Protein AF-I8U118-F1 (afdb_monomer)

Structure (mmCIF, N/CA/C/O backbone):
data_AF-I8U118-F1
#
_entry.id   AF-I8U118-F1
#
loop_
_atom_site.group_PDB
_atom_site.id
_atom_site.type_symbol
_atom_site.label_atom_id
_atom_site.label_alt_id
_atom_site.label_comp_id
_atom_site.label_asym_id
_atom_site.label_entity_id
_atom_site.label_seq_id
_atom_site.pdbx_PDB_ins_code
_atom_site.Cartn_x
_atom_site.Cartn_y
_atom_site.Cartn_z
_atom_site.occupancy
_atom_site.B_iso_or_equiv
_atom_site.auth_seq_id
_atom_site.auth_comp_id
_atom_site.auth_asym_id
_atom_site.auth_atom_id
_atom_site.pdbx_PDB_model_num
ATOM 1 N N . MET A 1 1 ? -3.077 13.042 4.392 1.00 45.12 1 MET A N 1
ATOM 2 C CA . MET A 1 1 ? -2.315 12.259 3.397 1.00 45.12 1 MET A CA 1
ATOM 3 C C . MET A 1 1 ? -0.874 12.196 3.869 1.00 45.12 1 MET A C 1
ATOM 5 O O . MET A 1 1 ? -0.201 13.216 3.841 1.00 45.12 1 MET A O 1
ATOM 9 N N . GLY A 1 2 ? -0.443 11.064 4.420 1.00 57.44 2 GLY A N 1
ATOM 10 C CA . GLY A 1 2 ? 0.927 10.884 4.897 1.00 57.44 2 GLY A CA 1
ATOM 11 C C . GLY A 1 2 ? 1.599 9.801 4.074 1.00 57.44 2 GLY A C 1
ATOM 12 O O . GLY A 1 2 ? 1.037 8.720 3.918 1.00 57.44 2 GLY A O 1
ATOM 13 N N . THR A 1 3 ? 2.769 10.101 3.525 1.00 63.59 3 THR A N 1
ATOM 14 C CA . THR A 1 3 ? 3.608 9.109 2.861 1.00 63.59 3 THR A CA 1
ATOM 15 C C . THR A 1 3 ? 4.250 8.244 3.936 1.00 63.59 3 THR A C 1
ATOM 17 O O . THR A 1 3 ? 5.005 8.745 4.765 1.00 63.59 3 THR A O 1
ATOM 20 N N . VAL A 1 4 ? 3.921 6.958 3.960 1.00 72.69 4 VAL A N 1
ATOM 21 C CA . VAL A 1 4 ? 4.380 6.049 5.011 1.00 72.69 4 VAL A CA 1
ATOM 22 C C . VAL A 1 4 ? 5.555 5.228 4.498 1.00 72.69 4 VAL A C 1
ATOM 24 O O . VAL A 1 4 ? 5.412 4.532 3.497 1.00 72.69 4 VAL A O 1
ATOM 27 N N . LEU A 1 5 ? 6.703 5.272 5.178 1.00 71.81 5 LEU A N 1
ATOM 28 C CA . LEU A 1 5 ? 7.846 4.392 4.877 1.00 71.81 5 LEU A CA 1
ATOM 29 C C . LEU A 1 5 ? 7.912 3.163 5.797 1.00 71.81 5 LEU A C 1
ATOM 31 O O . LEU A 1 5 ? 8.350 2.091 5.371 1.00 71.81 5 LEU A O 1
ATOM 35 N N . ASP A 1 6 ? 7.424 3.302 7.029 1.00 79.69 6 ASP A N 1
ATOM 36 C CA . ASP A 1 6 ? 7.619 2.324 8.099 1.00 79.69 6 ASP A CA 1
ATOM 37 C C . ASP A 1 6 ? 6.297 1.705 8.574 1.00 79.69 6 ASP A C 1
ATOM 39 O O . ASP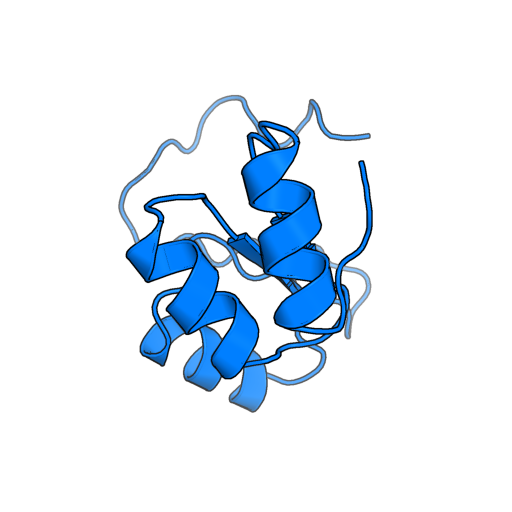 A 1 6 ? 5.268 2.388 8.598 1.00 79.69 6 ASP A O 1
ATOM 43 N N . PRO A 1 7 ? 6.293 0.428 9.004 1.00 79.25 7 PRO A N 1
ATOM 44 C CA . PRO A 1 7 ? 5.088 -0.251 9.493 1.00 79.25 7 PRO A CA 1
ATOM 45 C C . PRO A 1 7 ? 4.512 0.391 10.760 1.00 79.25 7 PRO A C 1
ATOM 47 O O . PRO A 1 7 ? 3.295 0.405 10.932 1.00 79.25 7 PRO A O 1
ATOM 50 N N . GLU A 1 8 ? 5.357 0.976 11.609 1.00 83.44 8 G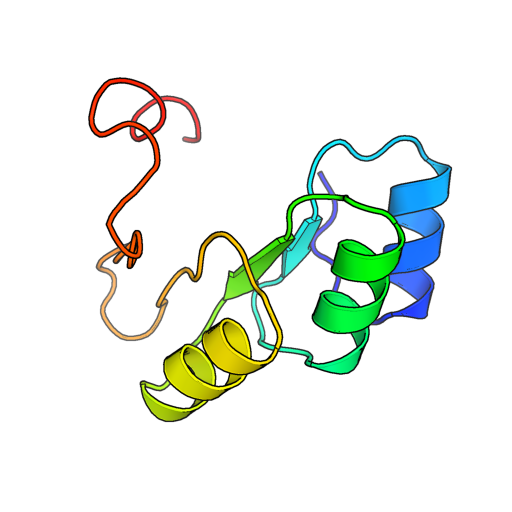LU A N 1
ATOM 51 C CA . GLU A 1 8 ? 4.910 1.700 12.804 1.00 83.44 8 GLU A CA 1
ATOM 52 C C . GLU A 1 8 ? 4.113 2.951 12.423 1.00 83.44 8 GLU A C 1
ATOM 54 O O . GLU A 1 8 ? 2.993 3.161 12.891 1.00 83.44 8 GLU A O 1
ATOM 59 N N . THR A 1 9 ? 4.637 3.736 11.481 1.00 83.00 9 THR A N 1
ATOM 60 C CA . THR A 1 9 ? 3.947 4.908 10.935 1.00 83.00 9 THR A CA 1
ATOM 61 C C . THR A 1 9 ? 2.681 4.499 10.175 1.00 83.00 9 THR A C 1
ATOM 63 O O . THR A 1 9 ? 1.666 5.189 10.264 1.00 83.00 9 THR A O 1
ATOM 66 N N . ALA A 1 10 ? 2.693 3.342 9.496 1.00 82.44 10 ALA A N 1
ATOM 67 C CA . ALA A 1 10 ? 1.509 2.777 8.845 1.00 82.44 10 ALA A CA 1
ATOM 68 C C . ALA A 1 10 ? 0.410 2.502 9.866 1.00 82.44 10 ALA A C 1
ATOM 70 O O . ALA A 1 10 ? -0.734 2.893 9.669 1.00 82.44 10 ALA A O 1
ATOM 71 N N . ARG A 1 11 ? 0.763 1.881 10.993 1.00 83.94 11 ARG A N 1
ATOM 72 C CA . ARG A 1 11 ? -0.181 1.580 12.065 1.00 83.94 11 ARG A CA 1
ATOM 73 C C . ARG A 1 11 ? -0.780 2.850 12.669 1.00 83.94 11 ARG A C 1
ATOM 75 O O . ARG A 1 11 ? -1.982 2.882 12.902 1.00 83.94 11 ARG A O 1
ATOM 82 N N . ILE A 1 12 ? 0.018 3.895 12.885 1.00 86.19 12 ILE A N 1
ATOM 83 C CA . ILE A 1 12 ? -0.482 5.190 13.378 1.00 86.19 12 ILE A CA 1
ATOM 84 C C . ILE A 1 12 ? -1.447 5.821 12.365 1.00 86.19 12 ILE A C 1
ATOM 86 O O . ILE A 1 12 ? -2.500 6.325 12.755 1.00 86.19 12 ILE A O 1
ATOM 90 N N . ALA A 1 13 ? -1.129 5.753 11.069 1.00 83.44 13 ALA A N 1
ATOM 91 C CA . ALA A 1 13 ? -2.012 6.245 10.015 1.00 83.44 13 ALA A CA 1
ATOM 92 C C . ALA A 1 13 ? -3.347 5.483 9.992 1.00 83.44 13 ALA A C 1
ATOM 94 O O . ALA A 1 13 ? -4.405 6.102 9.943 1.00 83.44 13 ALA A O 1
ATOM 95 N N . ILE A 1 14 ? -3.306 4.156 10.112 1.00 85.25 14 ILE A N 1
ATOM 96 C CA . ILE A 1 14 ? -4.492 3.294 10.196 1.00 85.25 14 ILE A CA 1
ATOM 97 C C . ILE A 1 14 ? -5.347 3.640 11.422 1.00 85.25 14 ILE A C 1
ATOM 99 O O . ILE A 1 14 ? -6.559 3.769 11.305 1.00 85.25 14 ILE A O 1
ATOM 103 N N . LEU A 1 15 ? -4.720 3.838 12.585 1.00 85.56 15 LEU A N 1
ATOM 104 C CA . LEU A 1 15 ? -5.411 4.254 13.813 1.00 85.56 15 LEU A CA 1
ATOM 105 C C . LEU A 1 15 ? -6.008 5.666 13.720 1.00 85.56 15 LEU A C 1
ATOM 107 O O . LEU A 1 15 ? -6.890 6.001 14.501 1.00 85.56 15 LEU A O 1
ATOM 111 N N . SER A 1 16 ? -5.532 6.479 12.777 1.00 85.50 16 SER A N 1
ATOM 112 C CA . SER A 1 16 ? -6.064 7.812 12.478 1.00 85.50 16 SER A CA 1
ATOM 113 C C . SER A 1 16 ? -7.174 7.773 11.413 1.00 85.50 16 SER A C 1
ATOM 115 O O . SER A 1 16 ? -7.425 8.787 10.766 1.00 85.50 16 SER A O 1
ATOM 117 N N . ASP A 1 17 ? -7.789 6.605 11.185 1.00 82.44 17 ASP A N 1
ATOM 118 C CA . ASP A 1 17 ? -8.817 6.354 10.164 1.00 82.44 17 ASP A CA 1
ATOM 119 C C . A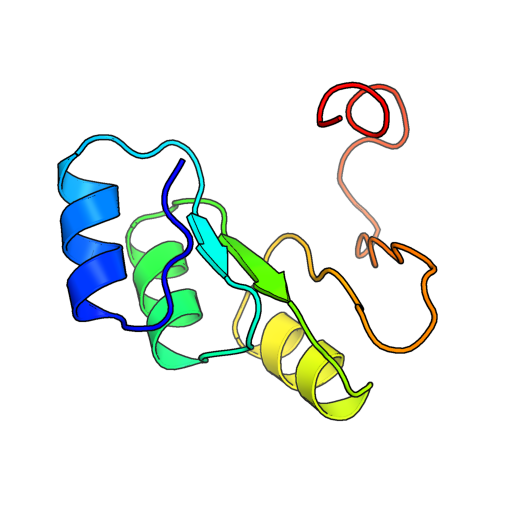SP A 1 17 ? -8.374 6.683 8.725 1.00 82.44 17 ASP A C 1
ATOM 121 O O . ASP A 1 17 ? -9.173 7.082 7.867 1.00 82.44 17 ASP A O 1
ATOM 125 N N . ALA A 1 18 ? -7.085 6.494 8.417 1.00 80.81 18 ALA A N 1
ATOM 126 C CA . ALA A 1 18 ? -6.601 6.641 7.049 1.00 80.81 18 ALA A CA 1
ATOM 127 C C . ALA A 1 18 ? -7.309 5.648 6.112 1.00 80.81 18 ALA A C 1
ATOM 129 O O . ALA A 1 18 ? -7.191 4.434 6.255 1.00 80.81 18 ALA A O 1
ATOM 130 N N . GLN A 1 19 ? -8.003 6.186 5.107 1.00 81.81 19 GLN A N 1
ATOM 131 C CA . GLN A 1 19 ? -8.737 5.400 4.109 1.00 81.81 19 GLN A CA 1
ATOM 132 C C . GLN A 1 19 ? -7.818 4.677 3.116 1.00 81.81 19 GLN A C 1
ATOM 134 O O . GLN A 1 19 ? -8.233 3.716 2.479 1.00 81.81 19 GLN A O 1
ATOM 139 N N . TYR A 1 20 ? -6.581 5.150 2.954 1.00 80.94 20 TYR A N 1
ATOM 140 C CA . TYR A 1 20 ? -5.584 4.549 2.075 1.00 80.94 20 TYR A CA 1
ATOM 141 C C . TYR A 1 20 ? -4.172 4.943 2.508 1.00 80.94 20 TYR A C 1
ATOM 143 O O . TYR A 1 20 ? -3.955 6.016 3.081 1.00 80.94 20 TYR A O 1
ATOM 151 N N . VAL A 1 21 ? -3.201 4.082 2.205 1.00 82.69 21 VAL A N 1
ATOM 152 C CA . VAL A 1 21 ? -1.782 4.318 2.494 1.00 82.69 21 VAL A CA 1
ATOM 153 C C . VAL A 1 21 ? -1.003 4.401 1.189 1.00 82.69 21 VAL A C 1
ATOM 155 O O . VAL A 1 21 ? -1.042 3.486 0.370 1.00 82.69 21 VAL A O 1
ATOM 158 N N . VAL A 1 22 ? -0.266 5.496 1.000 1.00 82.81 22 VAL A N 1
ATOM 159 C CA . VAL A 1 22 ? 0.651 5.660 -0.134 1.00 82.81 22 VAL A CA 1
ATOM 160 C C . VAL A 1 22 ? 2.076 5.597 0.391 1.00 82.81 22 VAL A C 1
ATOM 162 O O . VAL A 1 22 ? 2.417 6.261 1.372 1.00 82.81 22 VAL A O 1
ATOM 165 N N . SER A 1 23 ? 2.911 4.804 -0.270 1.00 81.31 23 SER A N 1
ATOM 166 C CA . SER A 1 23 ? 4.343 4.734 0.015 1.00 81.31 23 SER A CA 1
ATOM 167 C C . SER A 1 23 ? 5.121 4.983 -1.275 1.00 81.31 23 SER A C 1
ATOM 169 O O . SER A 1 23 ? 4.675 4.521 -2.319 1.00 81.31 23 SER A O 1
ATOM 171 N N . PRO A 1 24 ? 6.256 5.700 -1.264 1.00 78.88 24 PRO A N 1
ATOM 172 C CA . PRO A 1 24 ? 7.060 5.924 -2.460 1.00 78.88 24 PRO A CA 1
ATOM 173 C C . PRO A 1 24 ? 8.004 4.743 -2.728 1.00 78.88 24 PRO A C 1
ATOM 175 O O . PRO A 1 24 ? 8.539 4.629 -3.825 1.00 78.88 24 PRO A O 1
ATOM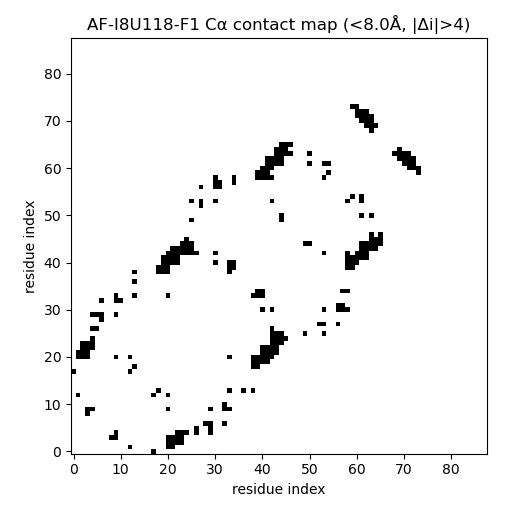 178 N N . CYS A 1 25 ? 8.180 3.871 -1.733 1.00 80.19 25 CYS A N 1
ATOM 179 C CA . CYS A 1 25 ? 9.043 2.706 -1.757 1.00 80.19 25 CYS A CA 1
ATOM 180 C C . CYS A 1 25 ? 8.215 1.461 -1.434 1.00 80.19 25 CYS A C 1
ATOM 182 O O . CYS A 1 25 ? 7.224 1.525 -0.701 1.00 80.19 25 CYS A O 1
ATOM 184 N N . LEU A 1 26 ? 8.651 0.307 -1.926 1.00 83.12 26 LEU A N 1
ATOM 185 C CA . LEU A 1 26 ? 8.047 -0.959 -1.554 1.00 83.12 26 LEU A CA 1
ATOM 186 C C . LEU A 1 26 ? 8.578 -1.402 -0.188 1.00 83.12 26 LEU A C 1
ATOM 188 O O . LEU A 1 26 ? 9.772 -1.643 -0.025 1.00 83.12 26 LEU A O 1
ATOM 192 N N . ASN A 1 27 ? 7.680 -1.577 0.780 1.00 85.56 27 ASN A N 1
ATOM 193 C CA . ASN A 1 27 ? 7.992 -2.242 2.039 1.00 85.56 27 ASN A CA 1
ATOM 194 C C . ASN A 1 27 ? 7.006 -3.396 2.264 1.00 85.56 27 ASN A C 1
ATOM 196 O O . ASN A 1 27 ? 5.817 -3.205 2.496 1.00 85.56 27 ASN A O 1
ATOM 200 N N . ILE A 1 28 ?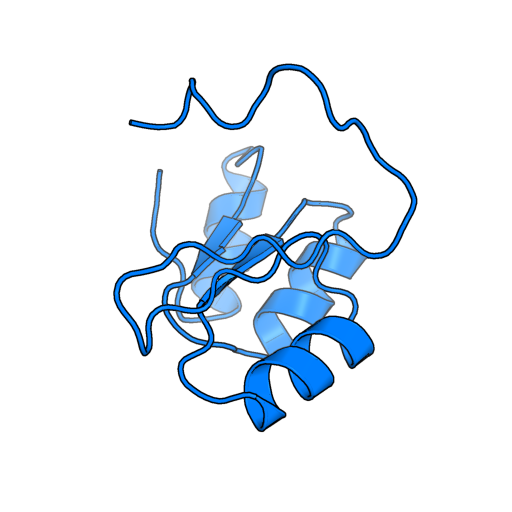 7.500 -4.629 2.199 1.00 86.75 28 ILE A N 1
ATOM 201 C CA . ILE A 1 28 ? 6.659 -5.833 2.294 1.00 86.75 28 ILE A CA 1
ATOM 202 C C . ILE A 1 28 ? 5.955 -5.911 3.659 1.00 86.75 28 ILE A C 1
ATOM 204 O O . ILE A 1 28 ? 4.828 -6.398 3.759 1.00 86.75 28 ILE A O 1
ATOM 208 N N . ASN A 1 29 ? 6.594 -5.412 4.720 1.00 87.19 29 ASN A N 1
ATOM 209 C CA . ASN A 1 29 ? 6.021 -5.441 6.062 1.00 87.19 29 ASN A CA 1
ATOM 210 C C . ASN A 1 29 ? 4.848 -4.464 6.200 1.00 87.19 29 ASN A C 1
ATOM 212 O O . ASN A 1 29 ? 3.859 -4.803 6.851 1.00 87.19 29 ASN A O 1
ATOM 216 N N . THR A 1 30 ? 4.917 -3.289 5.561 1.00 85.81 30 THR A N 1
ATOM 217 C CA . THR A 1 30 ? 3.799 -2.332 5.552 1.00 85.81 30 THR A CA 1
ATOM 218 C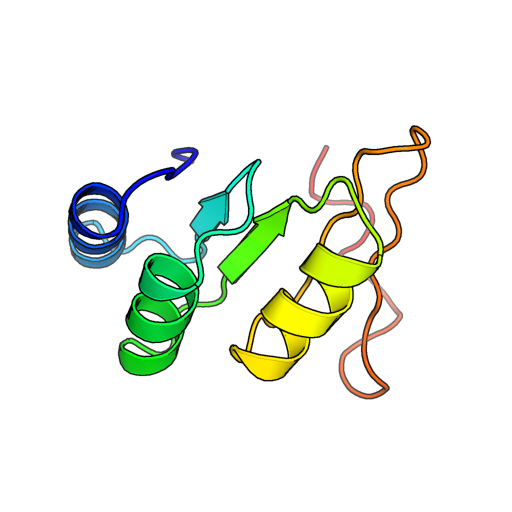 C . THR A 1 30 ? 2.633 -2.877 4.736 1.00 85.81 30 THR A C 1
ATOM 220 O O . THR A 1 30 ? 1.509 -2.846 5.223 1.00 85.81 30 THR A O 1
ATOM 223 N N . VAL A 1 31 ? 2.892 -3.471 3.563 1.00 87.50 31 VAL A N 1
ATOM 224 C CA . VAL A 1 31 ? 1.855 -4.096 2.719 1.00 87.50 31 VAL A CA 1
ATOM 225 C C . VAL A 1 31 ? 1.115 -5.192 3.487 1.00 87.50 31 VAL A C 1
ATOM 227 O O . VAL A 1 31 ? -0.112 -5.175 3.565 1.00 87.50 31 VAL A O 1
ATOM 230 N N . LYS A 1 32 ? 1.845 -6.104 4.140 1.00 87.94 32 LYS A N 1
ATOM 231 C CA . LYS A 1 32 ? 1.242 -7.174 4.953 1.00 87.94 32 LYS A CA 1
ATOM 232 C C . LYS A 1 32 ? 0.428 -6.635 6.127 1.00 87.94 32 LYS A C 1
ATOM 234 O O . LYS A 1 32 ? -0.602 -7.214 6.473 1.00 87.94 32 LYS A O 1
ATOM 239 N N . LEU A 1 33 ? 0.894 -5.558 6.759 1.00 87.50 33 LEU A N 1
ATOM 240 C CA . LEU A 1 33 ? 0.177 -4.907 7.849 1.00 87.50 33 LEU A CA 1
ATOM 241 C C . LEU A 1 33 ? -1.127 -4.287 7.330 1.00 87.50 33 LEU A C 1
ATOM 243 O O . LEU A 1 33 ? -2.189 -4.613 7.853 1.00 87.50 33 LEU A O 1
ATOM 247 N N . CYS A 1 34 ? -1.071 -3.485 6.265 1.00 85.38 34 CYS A N 1
ATOM 248 C CA . CYS A 1 34 ? -2.239 -2.862 5.637 1.00 85.38 34 CYS A CA 1
ATOM 249 C C . CYS A 1 34 ? -3.270 -3.896 5.162 1.00 85.38 34 CYS A C 1
ATOM 251 O O . CYS A 1 34 ? -4.454 -3.752 5.464 1.00 85.38 34 CYS A O 1
ATOM 253 N N . ASN A 1 35 ? -2.825 -4.993 4.541 1.00 87.62 35 ASN A N 1
ATOM 254 C CA . ASN A 1 35 ? -3.700 -6.087 4.119 1.00 87.62 35 ASN A CA 1
ATOM 255 C C . ASN A 1 35 ? -4.417 -6.742 5.320 1.00 87.62 35 ASN A C 1
ATOM 257 O O . ASN A 1 35 ? -5.618 -7.005 5.279 1.00 87.62 35 ASN A O 1
ATOM 261 N N . ARG A 1 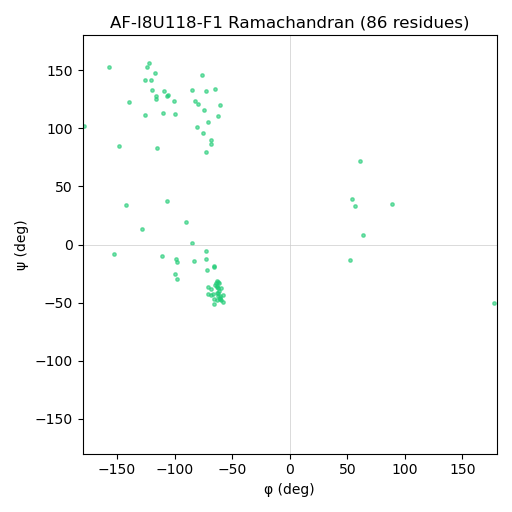36 ? -3.721 -6.919 6.455 1.00 87.69 36 ARG A N 1
ATOM 262 C CA . ARG A 1 36 ? -4.326 -7.465 7.684 1.00 87.69 36 ARG A CA 1
ATOM 263 C C . ARG A 1 36 ? -5.435 -6.567 8.245 1.00 87.69 36 ARG A C 1
ATOM 265 O O . ARG A 1 36 ? -6.433 -7.080 8.742 1.00 87.69 36 ARG A O 1
ATOM 272 N N . TYR A 1 37 ? -5.266 -5.250 8.150 1.00 87.38 37 TYR A N 1
ATOM 273 C CA . TYR A 1 37 ? -6.274 -4.265 8.554 1.00 87.38 37 TYR A CA 1
ATOM 274 C C . TYR A 1 37 ? -7.320 -3.978 7.463 1.00 87.38 37 TYR A C 1
ATOM 276 O O . TYR A 1 37 ? -8.222 -3.180 7.698 1.00 87.38 37 TYR A O 1
ATOM 284 N N . ARG A 1 38 ? -7.237 -4.645 6.300 1.00 85.38 38 ARG A N 1
ATOM 285 C CA . ARG A 1 38 ? -8.081 -4.413 5.114 1.00 85.38 38 ARG A CA 1
ATOM 286 C C . ARG A 1 38 ? -8.086 -2.956 4.642 1.00 85.38 38 ARG A C 1
ATOM 288 O O . ARG A 1 38 ? -9.125 -2.435 4.245 1.00 85.38 38 ARG A O 1
ATOM 295 N N . ILE A 1 39 ? -6.926 -2.306 4.690 1.00 86.12 39 ILE A N 1
ATOM 296 C CA . ILE A 1 39 ? -6.752 -0.933 4.212 1.00 86.12 39 ILE A CA 1
ATOM 297 C C . ILE A 1 39 ? -5.975 -0.964 2.899 1.00 86.12 39 ILE A C 1
ATOM 299 O O . ILE A 1 39 ? -4.899 -1.570 2.863 1.00 86.12 39 ILE A O 1
ATOM 303 N N . PRO A 1 40 ? -6.487 -0.317 1.838 1.00 85.06 40 PRO A N 1
ATOM 304 C CA . PRO A 1 40 ? -5.839 -0.330 0.539 1.00 85.06 40 PRO A CA 1
ATOM 305 C C . PRO A 1 40 ? -4.485 0.376 0.606 1.00 85.06 40 PRO A C 1
ATOM 307 O O . PRO A 1 40 ? -4.351 1.476 1.160 1.00 85.06 40 PRO A O 1
ATOM 310 N N . ILE A 1 41 ? -3.476 -0.262 0.015 1.00 84.44 41 ILE A N 1
ATOM 311 C CA . ILE A 1 41 ? -2.113 0.266 -0.053 1.00 84.44 41 ILE A CA 1
ATOM 312 C C . ILE A 1 41 ? -1.675 0.446 -1.504 1.00 84.44 41 ILE A C 1
ATOM 314 O O . ILE A 1 41 ? -1.813 -0.452 -2.334 1.00 84.44 41 ILE A O 1
ATOM 318 N N . MET A 1 42 ? -1.103 1.618 -1.788 1.00 86.25 42 MET A N 1
ATOM 319 C CA . MET A 1 42 ? -0.507 1.944 -3.078 1.00 86.25 42 MET A CA 1
ATOM 320 C C . MET A 1 42 ? 1.005 2.169 -2.934 1.00 86.25 42 MET A C 1
ATOM 322 O O . MET A 1 42 ? 1.434 3.318 -2.767 1.00 86.25 42 MET A O 1
ATOM 326 N N . PRO A 1 43 ? 1.835 1.106 -2.936 1.00 85.50 43 PRO A N 1
ATOM 327 C CA . PRO A 1 43 ? 3.279 1.260 -2.871 1.00 85.50 43 PRO A CA 1
ATOM 328 C C . PRO A 1 43 ? 3.868 1.704 -4.215 1.00 85.50 43 PRO A C 1
ATOM 330 O O . PRO A 1 43 ? 3.420 1.321 -5.301 1.00 85.50 43 PRO A O 1
ATOM 333 N N . GLY A 1 44 ? 4.914 2.513 -4.117 1.00 84.25 44 GLY A N 1
ATOM 334 C CA . GLY A 1 44 ? 5.774 2.920 -5.210 1.00 84.25 44 GLY A CA 1
ATOM 335 C C . GLY A 1 44 ? 6.861 1.878 -5.442 1.00 84.25 44 GLY A C 1
ATOM 336 O O . GLY A 1 44 ? 7.507 1.429 -4.497 1.00 84.25 44 GLY A O 1
ATOM 337 N N . ALA A 1 45 ? 7.065 1.502 -6.698 1.00 83.19 45 ALA A N 1
ATOM 338 C CA . ALA A 1 45 ? 8.147 0.624 -7.122 1.00 83.19 45 ALA A CA 1
ATOM 339 C C . ALA A 1 45 ? 9.021 1.350 -8.150 1.00 83.19 45 ALA A C 1
ATOM 341 O O . ALA A 1 45 ? 8.524 2.075 -9.015 1.00 83.19 45 ALA A O 1
ATOM 342 N N . MET A 1 46 ? 10.331 1.154 -8.073 1.00 80.38 46 MET A N 1
ATOM 343 C CA . MET A 1 46 ? 11.290 1.643 -9.062 1.00 80.38 46 MET A CA 1
ATOM 344 C C . MET A 1 46 ? 11.705 0.539 -10.034 1.00 80.38 46 MET A C 1
ATOM 346 O O . MET A 1 46 ? 12.089 0.819 -11.164 1.00 80.38 46 MET A O 1
ATOM 350 N N . THR A 1 47 ? 11.624 -0.728 -9.640 1.00 80.12 47 THR A N 1
ATOM 351 C CA . THR A 1 47 ? 12.022 -1.849 -10.498 1.00 80.12 47 THR A CA 1
ATOM 352 C C . THR A 1 47 ? 10.880 -2.830 -10.724 1.00 80.12 47 THR A C 1
ATOM 354 O O . THR A 1 47 ? 9.960 -2.947 -9.923 1.00 80.12 47 THR A O 1
ATOM 357 N N . ILE A 1 48 ? 10.940 -3.580 -11.828 1.00 79.75 48 ILE A N 1
ATOM 358 C CA . ILE A 1 48 ? 9.946 -4.624 -12.141 1.00 79.75 48 ILE A CA 1
ATOM 359 C C . ILE A 1 48 ? 9.939 -5.711 -11.057 1.00 79.75 48 ILE A C 1
ATOM 361 O O . ILE A 1 48 ? 8.888 -6.256 -10.742 1.00 79.75 48 ILE A O 1
ATOM 365 N N . LYS A 1 49 ? 11.098 -5.992 -10.448 1.00 83.06 49 LYS A N 1
ATOM 366 C CA . LYS A 1 49 ? 11.217 -6.954 -9.348 1.00 83.06 49 LYS A CA 1
ATOM 367 C C . LYS A 1 49 ? 10.369 -6.536 -8.147 1.00 83.06 49 LYS A C 1
ATOM 369 O O . LYS A 1 49 ? 9.603 -7.342 -7.642 1.00 83.06 49 LYS A O 1
ATOM 374 N N . GLU A 1 50 ? 10.445 -5.267 -7.759 1.00 82.88 50 GLU A N 1
ATOM 375 C CA . GLU A 1 50 ? 9.611 -4.703 -6.693 1.00 82.88 50 GLU A CA 1
ATOM 376 C C . GLU A 1 50 ? 8.120 -4.734 -7.056 1.00 82.88 50 GLU A C 1
ATOM 378 O O . GLU A 1 50 ? 7.282 -4.988 -6.199 1.00 82.88 50 GLU A O 1
ATOM 383 N N . VAL A 1 51 ? 7.761 -4.525 -8.328 1.00 81.44 51 VAL A N 1
ATOM 384 C CA . VAL A 1 51 ? 6.359 -4.670 -8.756 1.00 81.44 51 VAL A CA 1
ATOM 385 C C . VAL A 1 51 ? 5.865 -6.094 -8.494 1.00 81.44 51 VAL A C 1
ATOM 387 O O . VAL A 1 51 ? 4.813 -6.270 -7.889 1.00 81.44 51 VAL A O 1
ATOM 390 N N . VAL A 1 52 ? 6.637 -7.110 -8.885 1.00 83.44 52 VAL A N 1
ATOM 391 C CA . VAL A 1 52 ? 6.270 -8.515 -8.647 1.00 83.44 52 VAL A CA 1
ATOM 392 C C . VAL A 1 52 ? 6.203 -8.819 -7.148 1.00 83.44 52 VAL A C 1
ATOM 394 O O . VAL A 1 52 ? 5.194 -9.341 -6.682 1.00 83.44 52 VAL A O 1
ATOM 397 N N . GLU A 1 53 ? 7.216 -8.417 -6.378 1.00 86.44 53 GLU A N 1
ATOM 398 C CA . GLU A 1 53 ? 7.247 -8.618 -4.922 1.00 86.44 53 GLU A CA 1
ATOM 399 C C . GLU A 1 53 ? 6.064 -7.931 -4.214 1.00 86.44 53 GLU A C 1
ATOM 401 O O . GLU A 1 53 ? 5.488 -8.482 -3.275 1.00 86.44 53 GLU A O 1
ATOM 406 N N . GLY A 1 54 ? 5.658 -6.742 -4.669 1.00 84.75 54 GLY A N 1
ATOM 407 C CA . GLY A 1 54 ? 4.494 -6.034 -4.140 1.00 84.75 54 GLY A CA 1
ATOM 408 C C . GLY A 1 54 ? 3.172 -6.725 -4.467 1.00 84.75 54 GLY A C 1
ATOM 409 O O . GLY A 1 54 ? 2.292 -6.786 -3.608 1.00 84.75 54 GLY A O 1
ATOM 410 N N . MET A 1 55 ? 3.039 -7.289 -5.670 1.00 82.19 55 MET A N 1
ATOM 411 C CA . MET A 1 55 ? 1.850 -8.054 -6.057 1.00 82.19 55 MET A CA 1
ATOM 412 C C . MET A 1 55 ? 1.742 -9.344 -5.241 1.00 82.19 55 MET A C 1
ATOM 414 O O . MET A 1 55 ? 0.669 -9.658 -4.733 1.00 82.19 55 MET A O 1
ATOM 418 N N . GLU A 1 56 ? 2.854 -10.053 -5.044 1.00 83.81 56 GLU A N 1
ATOM 419 C CA . GLU A 1 56 ? 2.910 -11.250 -4.195 1.00 83.81 56 GLU A CA 1
ATOM 420 C C . GLU A 1 56 ? 2.616 -10.936 -2.721 1.00 83.81 56 GLU A C 1
ATOM 422 O O . GLU A 1 56 ? 2.003 -11.738 -2.016 1.00 83.81 56 GLU A O 1
ATOM 427 N N . ALA A 1 57 ? 3.008 -9.750 -2.248 1.00 84.69 57 ALA A N 1
ATOM 428 C CA . ALA A 1 57 ? 2.692 -9.278 -0.903 1.00 84.69 57 ALA A CA 1
ATOM 429 C C . ALA A 1 57 ? 1.212 -8.880 -0.718 1.00 84.69 57 ALA A C 1
ATOM 431 O O . ALA A 1 57 ? 0.774 -8.720 0.426 1.00 84.69 57 ALA A O 1
ATOM 432 N N . GLY A 1 58 ? 0.446 -8.750 -1.807 1.00 82.50 58 GLY A N 1
ATOM 433 C CA . GLY A 1 58 ? -0.967 -8.371 -1.790 1.00 82.50 58 GLY A CA 1
ATOM 434 C C . GLY A 1 58 ? -1.211 -6.863 -1.842 1.00 82.50 58 GLY A C 1
ATOM 435 O O . GLY A 1 58 ? -2.137 -6.382 -1.197 1.00 82.50 58 GLY A O 1
ATOM 436 N N . ALA A 1 59 ? -0.375 -6.104 -2.555 1.00 82.31 59 ALA A N 1
ATOM 437 C CA . ALA A 1 59 ? -0.650 -4.698 -2.842 1.00 82.31 59 ALA A CA 1
ATOM 438 C C . ALA A 1 59 ? -1.768 -4.556 -3.891 1.00 82.31 59 ALA A C 1
ATOM 440 O O . ALA A 1 59 ? -1.708 -5.189 -4.945 1.00 82.31 59 ALA A O 1
ATOM 441 N N . ASP A 1 60 ? -2.751 -3.690 -3.628 1.00 78.12 60 ASP A N 1
ATOM 442 C CA . ASP A 1 60 ? -3.893 -3.475 -4.529 1.00 78.12 60 ASP A CA 1
ATOM 443 C C . ASP A 1 60 ? -3.497 -2.732 -5.809 1.00 78.12 60 ASP A C 1
ATOM 445 O O . ASP A 1 60 ? -3.952 -3.060 -6.904 1.00 78.12 60 ASP A O 1
ATOM 449 N N . ILE A 1 61 ? -2.660 -1.698 -5.674 1.00 77.75 61 ILE A N 1
ATOM 450 C CA . ILE A 1 61 ? -2.243 -0.852 -6.793 1.00 77.75 61 ILE A CA 1
ATOM 451 C C . ILE A 1 61 ? -0.764 -0.528 -6.645 1.00 77.75 61 ILE A C 1
ATOM 453 O O . ILE A 1 61 ? -0.360 0.081 -5.667 1.00 77.75 61 ILE A O 1
ATOM 457 N N . ILE A 1 62 ? 0.059 -0.855 -7.636 1.00 79.50 62 ILE A N 1
ATOM 458 C CA . ILE A 1 62 ? 1.485 -0.508 -7.608 1.00 79.50 62 ILE A CA 1
ATOM 459 C C . ILE A 1 62 ? 1.743 0.631 -8.578 1.00 79.50 62 ILE A C 1
ATOM 461 O O . ILE A 1 62 ? 1.370 0.548 -9.748 1.00 79.50 62 ILE A O 1
ATOM 465 N N . ARG A 1 63 ? 2.400 1.691 -8.096 1.00 73.19 63 ARG A N 1
ATOM 466 C CA . ARG A 1 63 ? 2.808 2.834 -8.916 1.00 73.19 63 ARG A CA 1
ATOM 467 C C . ARG A 1 63 ? 4.280 2.693 -9.288 1.00 73.19 63 ARG A C 1
ATOM 469 O O . ARG A 1 63 ? 5.150 2.831 -8.435 1.00 73.19 63 ARG A O 1
ATOM 476 N N . ASN A 1 64 ? 4.578 2.470 -10.565 1.00 76.25 64 ASN A N 1
ATOM 477 C CA . ASN A 1 64 ? 5.964 2.469 -11.033 1.00 76.25 64 ASN A CA 1
ATOM 478 C C . ASN A 1 64 ? 6.464 3.905 -11.291 1.00 76.25 64 ASN A C 1
ATOM 480 O O . ASN A 1 64 ? 5.856 4.637 -12.068 1.00 76.25 64 ASN A O 1
ATOM 484 N N . ILE A 1 65 ? 7.560 4.311 -10.643 1.00 68.19 65 ILE A N 1
ATOM 485 C CA . ILE A 1 65 ? 8.109 5.683 -10.698 1.00 68.19 65 ILE A CA 1
ATOM 486 C C . ILE A 1 65 ? 9.265 5.804 -11.714 1.00 68.19 65 ILE A C 1
ATOM 488 O O . ILE A 1 65 ? 9.608 6.899 -12.153 1.00 68.19 65 ILE A O 1
ATOM 492 N N . SER A 1 66 ? 9.831 4.684 -12.172 1.00 54.69 66 SER A N 1
ATOM 493 C CA . SER A 1 66 ? 11.102 4.647 -12.918 1.00 54.69 66 SER A CA 1
ATOM 494 C C . SER A 1 66 ? 11.129 5.308 -14.298 1.00 54.69 66 SER A C 1
ATOM 496 O O . SER A 1 66 ? 12.210 5.588 -14.809 1.00 54.69 66 SER A O 1
ATOM 498 N N . ARG A 1 67 ? 9.977 5.553 -14.934 1.00 53.22 67 ARG A N 1
ATOM 499 C CA . ARG A 1 67 ? 9.914 6.076 -16.314 1.00 53.22 67 ARG A CA 1
ATOM 500 C C . ARG A 1 67 ? 9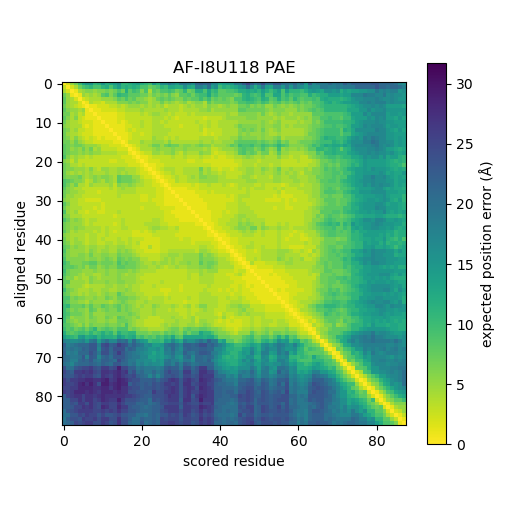.038 7.315 -16.507 1.00 53.22 67 ARG A C 1
A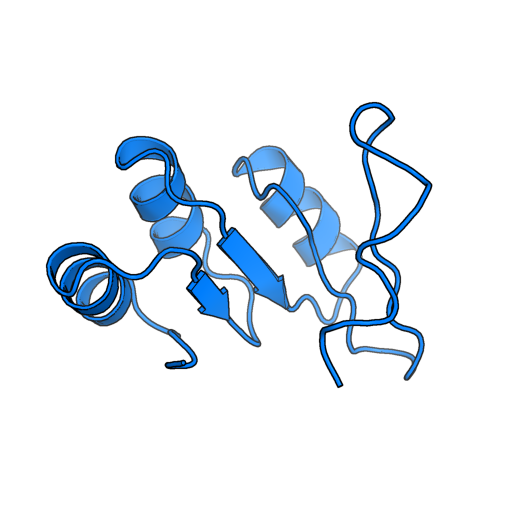TOM 502 O O . ARG A 1 67 ? 8.722 7.648 -17.642 1.00 53.22 67 ARG A O 1
ATOM 509 N N . GLY A 1 68 ? 8.616 7.989 -15.435 1.00 47.12 68 GLY A N 1
ATOM 510 C CA . GLY A 1 68 ? 7.676 9.120 -15.545 1.00 47.12 68 GLY A CA 1
ATOM 511 C C . GLY A 1 68 ? 6.293 8.732 -16.097 1.00 47.12 68 GLY A C 1
ATOM 512 O O . GLY A 1 68 ? 5.470 9.599 -16.365 1.00 47.12 68 GLY A O 1
ATOM 513 N N . ILE A 1 69 ? 6.027 7.430 -16.249 1.00 43.94 69 ILE A N 1
ATOM 514 C CA . ILE A 1 69 ? 4.751 6.867 -16.684 1.00 43.94 69 ILE A CA 1
ATOM 515 C C . ILE A 1 69 ? 4.147 6.163 -15.475 1.00 43.94 69 ILE A C 1
ATOM 517 O O . ILE A 1 69 ? 4.683 5.157 -15.010 1.00 43.94 69 ILE A O 1
ATOM 521 N N . ILE A 1 70 ? 3.034 6.702 -14.973 1.00 47.19 70 ILE A N 1
ATOM 522 C CA . ILE A 1 70 ? 2.216 6.096 -13.920 1.00 47.19 70 ILE A CA 1
ATOM 523 C C . ILE A 1 70 ? 1.559 4.849 -14.525 1.00 47.19 70 ILE A C 1
ATOM 525 O O . ILE A 1 70 ? 0.462 4.908 -15.069 1.00 47.19 70 ILE A O 1
ATOM 529 N N . TRP A 1 71 ? 2.255 3.713 -14.487 1.00 41.94 71 TRP A N 1
ATOM 530 C CA . TRP A 1 71 ? 1.643 2.422 -14.785 1.00 41.94 71 TRP A CA 1
ATOM 531 C C . TRP A 1 71 ? 0.908 1.952 -13.534 1.00 41.94 71 TRP A C 1
ATOM 533 O O . TRP A 1 71 ? 1.535 1.460 -12.600 1.00 41.94 71 TRP A O 1
ATOM 543 N N . THR A 1 72 ? -0.413 2.114 -13.502 1.00 48.84 72 THR A N 1
ATOM 544 C CA . THR A 1 72 ? -1.284 1.314 -12.637 1.00 48.84 72 THR A CA 1
ATOM 545 C C . THR A 1 72 ? -1.407 -0.065 -13.276 1.00 48.84 72 THR A C 1
ATOM 547 O O . THR A 1 72 ? -2.202 -0.255 -14.196 1.00 48.84 72 THR A O 1
ATOM 550 N N . TYR A 1 73 ? -0.594 -1.027 -12.835 1.00 47.06 73 TYR A N 1
ATOM 551 C CA . TYR A 1 73 ? -0.780 -2.431 -13.210 1.00 47.06 73 TYR A CA 1
ATOM 552 C C . TYR A 1 73 ? -2.006 -2.970 -12.462 1.00 47.06 73 TYR A C 1
ATOM 554 O O . TYR A 1 73 ? -1.894 -3.605 -11.419 1.00 47.06 73 TYR A O 1
ATOM 562 N N . GLN A 1 74 ? -3.196 -2.651 -12.969 1.00 41.34 74 GLN A N 1
ATOM 563 C CA . GLN A 1 74 ? -4.448 -3.234 -12.506 1.00 41.34 74 GLN A CA 1
ATOM 564 C C . GLN A 1 74 ? -4.470 -4.692 -12.981 1.00 41.34 74 GLN A C 1
ATOM 566 O O . GLN A 1 74 ? -4.654 -4.966 -14.169 1.00 41.34 74 GLN A O 1
ATOM 571 N N . CYS A 1 75 ? -4.257 -5.637 -12.066 1.00 34.91 75 CYS A N 1
ATOM 572 C CA . CYS A 1 75 ? -4.492 -7.052 -12.329 1.00 34.91 75 CYS A CA 1
ATOM 573 C C . CYS A 1 75 ? -6.013 -7.259 -12.485 1.00 34.91 75 CYS A C 1
ATOM 575 O O . CYS A 1 75 ? -6.738 -7.397 -11.508 1.00 34.91 75 CYS A O 1
ATOM 577 N N . SER A 1 76 ? -6.486 -7.133 -13.729 1.00 31.50 76 SER A N 1
ATOM 578 C CA . SER A 1 76 ? -7.715 -7.677 -14.342 1.00 31.50 76 SER A CA 1
ATOM 579 C C . SER A 1 76 ? -9.113 -7.476 -13.721 1.00 31.50 76 SER A C 1
ATOM 581 O O . SER A 1 76 ? -10.080 -7.657 -14.455 1.00 31.50 76 SER A O 1
ATOM 583 N N . LEU A 1 77 ? -9.307 -7.040 -12.476 1.00 35.56 77 LEU A N 1
ATOM 584 C CA . LEU A 1 77 ? -10.649 -6.798 -11.922 1.00 35.56 77 LEU A CA 1
ATOM 585 C C . LEU A 1 77 ? -10.646 -5.659 -10.897 1.00 35.56 77 LEU A C 1
ATOM 587 O O . LEU A 1 77 ? -10.550 -5.894 -9.703 1.00 35.56 77 LEU A O 1
ATOM 591 N N . CYS A 1 78 ? -10.763 -4.417 -11.370 1.00 33.22 78 CYS A N 1
ATOM 592 C CA . CYS A 1 78 ? -11.573 -3.374 -10.725 1.00 33.22 78 CYS A CA 1
ATOM 593 C C . CYS A 1 78 ? -11.497 -2.084 -11.557 1.00 33.22 78 CYS A C 1
ATOM 595 O O . CYS A 1 78 ? -10.521 -1.353 -11.497 1.00 33.22 78 CYS A O 1
ATOM 597 N N . LEU A 1 79 ? -12.548 -1.803 -12.329 1.00 34.34 79 LEU A N 1
ATOM 598 C CA . LEU A 1 79 ? -12.949 -0.447 -12.732 1.00 34.34 79 LEU A CA 1
ATOM 599 C C . LEU A 1 79 ? -11.930 0.371 -13.551 1.00 34.34 79 LEU A C 1
ATOM 601 O O . LEU A 1 79 ? -11.420 1.410 -13.133 1.00 34.34 79 LEU A O 1
ATOM 605 N N . CYS A 1 80 ? -11.763 -0.031 -14.811 1.00 32.78 80 CYS A N 1
ATOM 606 C CA . CYS A 1 80 ? -11.501 0.925 -15.884 1.00 32.78 80 CYS A CA 1
ATOM 607 C C . CYS A 1 80 ? -12.724 1.863 -15.974 1.00 32.78 80 CYS A C 1
ATOM 609 O O . CYS A 1 80 ? -13.812 1.402 -16.317 1.00 32.78 80 CYS A O 1
ATOM 611 N N . GLY A 1 81 ? -12.596 3.140 -15.597 1.00 33.84 81 GLY A N 1
ATOM 612 C CA . GLY A 1 81 ? -13.712 4.074 -15.770 1.00 33.84 81 GLY A CA 1
ATOM 613 C C . GLY A 1 81 ? -13.533 5.503 -15.265 1.00 33.84 81 GLY A C 1
ATOM 614 O O . GLY A 1 81 ? -13.812 6.424 -16.024 1.00 33.84 81 GLY A O 1
ATOM 615 N N . SER A 1 82 ? -13.103 5.731 -14.017 1.00 37.00 82 SER A N 1
ATOM 616 C CA . SER A 1 82 ? -13.359 7.071 -13.433 1.00 37.00 82 SER A CA 1
ATOM 617 C C . SER A 1 82 ? -12.395 7.590 -12.363 1.00 37.00 82 SER A C 1
ATOM 619 O O . SER A 1 82 ? -12.488 8.759 -12.007 1.00 37.00 82 SER A O 1
ATOM 621 N N . ILE A 1 83 ? -11.448 6.795 -11.857 1.00 39.44 83 ILE A N 1
ATOM 622 C CA . ILE A 1 83 ? -10.614 7.219 -10.707 1.00 39.44 83 ILE A CA 1
ATOM 623 C C . ILE A 1 83 ? -9.234 7.756 -11.130 1.00 39.44 83 ILE A C 1
ATOM 625 O O . ILE A 1 83 ? -8.565 8.442 -10.363 1.00 39.44 83 ILE A O 1
ATOM 629 N N . LEU A 1 84 ? -8.834 7.548 -12.388 1.00 41.06 84 LEU A N 1
ATOM 630 C CA . LEU A 1 84 ? -7.516 7.948 -12.900 1.00 41.06 84 LEU A CA 1
ATOM 631 C C . LEU A 1 84 ? -7.330 9.463 -13.115 1.00 41.06 84 LEU A C 1
ATOM 633 O O . LEU A 1 84 ? -6.214 9.885 -13.400 1.00 41.06 84 LEU A O 1
ATOM 637 N N . PHE A 1 85 ? -8.376 10.280 -12.949 1.00 34.25 85 PHE A N 1
ATOM 638 C CA . PHE A 1 85 ? -8.292 11.742 -13.092 1.00 34.25 85 PHE A CA 1
ATOM 639 C C . PHE A 1 85 ? -8.458 12.528 -11.780 1.00 34.25 85 PHE A C 1
ATOM 641 O O . PHE A 1 85 ? -8.185 13.721 -11.769 1.00 34.25 85 PHE A O 1
ATOM 648 N N . TYR A 1 86 ? -8.855 11.892 -10.671 1.00 30.16 86 TYR A N 1
ATOM 649 C CA . TYR A 1 86 ? -9.152 12.575 -9.397 1.00 30.16 86 TYR A CA 1
ATOM 650 C C . TYR A 1 86 ? -8.080 12.349 -8.318 1.00 30.16 86 TYR A C 1
ATOM 652 O O . TYR A 1 86 ? -8.375 12.189 -7.136 1.00 30.16 86 TYR A O 1
ATOM 660 N N . MET A 1 87 ? -6.811 12.304 -8.724 1.00 36.97 87 MET A N 1
ATOM 661 C CA . MET A 1 87 ? -5.684 12.290 -7.784 1.00 36.97 87 MET A CA 1
ATOM 662 C C . MET A 1 87 ? -4.484 13.109 -8.292 1.00 36.97 87 MET A C 1
ATOM 664 O O . MET A 1 87 ? -3.332 12.747 -8.043 1.00 36.97 87 MET A O 1
ATOM 668 N N . PHE A 1 88 ? -4.789 14.201 -9.004 1.00 38.41 88 PHE A N 1
ATOM 669 C CA . PHE A 1 88 ? -3.975 15.413 -9.131 1.00 38.41 88 PHE A CA 1
ATOM 670 C C . PHE A 1 88 ? -4.793 16.598 -8.618 1.00 38.41 88 PHE A C 1
ATOM 672 O O . PHE A 1 88 ? -6.020 16.596 -8.868 1.00 38.41 88 PHE A O 1
#

InterPro domains:
  IPR000887 KDPG/KHG aldolase [PF01081] (2-62)
  IPR000887 KDPG/KHG aldolase [PTHR30246] (1-62)
  IPR000887 KDPG/KHG aldolase [cd00452] (2-62)
  IPR013785 Aldolase-type TIM barrel [G3DSA:3.20.20.70] (1-66)

pLDDT: mean 70.56, std 19.53, range [30.16, 87.94]

Solvent-accessible surface area (backbone atoms only — not comparable to full-atom values): 5273 Å² total; per-residue (Å²): 140,67,79,40,86,44,49,69,56,41,49,54,41,50,74,67,68,46,79,60,44,41,18,81,53,74,44,66,67,38,37,47,50,32,50,74,72,72,35,54,35,37,34,14,22,72,45,73,65,49,47,52,55,39,51,76,48,55,42,72,37,44,37,38,62,69,74,84,50,80,46,70,65,69,81,90,77,80,76,90,83,74,68,92,72,75,81,118

Organism: NCBI:txid1192197

Nearest PDB structures (foldseek):
  2v81-assembly1_A  TM=9.536E-01  e=7.204E-06  Escherichia coli
  4qcc-assembly1_A  TM=9.514E-01  e=1.532E-05  Escherichia coli
  8di1-assembly1_A  TM=9.491E-01  e=4.283E-05  Tannerella forsythia 92A2
  1wa3-assembly2_F  TM=9.265E-01  e=2.378E-04  Thermotoga maritima
  5xsf-assembly1_A  TM=9.091E-01  e=1.320E-03  Zymomonas mobilis subsp. mobilis ZM4 = ATCC 31821

Sequence (88 aa):
MGTVLDPETARIAILSDAQYVVSPCLNINTVKLCNRYRIPIMPGAMTIKEVVEGMEAGADIIRNISRGIIWTYQCSLCLCGSILFYMF

Radius of gyration: 12.49 Å; Cα contacts (8 Å, |Δi|>4): 140; chains: 1; bounding box: 26×27×30 Å

Mean predicted aligned error: 9.64 Å

Foldseek 3Di:
DDADDDLVVLVVCVVVVNQEHEHQADDLNNLLSCVVSVHAYEYEDQDPVSVVSSVVSPHQFYAHPNPVDGDGPHPPDDDPDPDVPPPD

Secondary structure (DSSP, 8-state):
--B--SHHHHHHHHHTT-S-EEESS--HHHHHHHHHTT--EEEEESSHHHHHHHHHTT-S--EE-TTS--EE---S-S-SSSSTTS--